Protein AF-A0A4P8WA88-F1 (afdb_monomer_lite)

pLDDT: mean 85.36, std 8.95, range [48.62, 95.75]

Foldseek 3Di:
DQPCPDPVNVVVQVVCLQQLLRLPDDPVSSVVSPVVNVVVLVVVVVVLVVQCVVCVVPVVSNVVSVVVNVVSVVVVVVSVCSVVCSVVVVVVVVVVRVVVVVCVPVVNVVVVVVVVVD

Sequence (118 aa):
MDIFDSTYYNINKNLHRLLGCWPYQRRCEKYIIRVIVFSWNISMIIPEIINLIRVRNDLDLVIDSLPIFIIHVIHIIKYCTYVFNGDKMKDLFSMIKNDWQHANTKQENIILHKYAET

Structure (mmCIF, N/CA/C/O backbone):
data_AF-A0A4P8WA88-F1
#
_entry.id   AF-A0A4P8WA88-F1
#
loop_
_atom_site.group_PDB
_atom_site.id
_atom_site.type_symbol
_atom_site.label_atom_id
_atom_site.label_alt_id
_atom_site.label_comp_id
_atom_site.label_asym_id
_atom_site.label_entity_id
_atom_site.label_seq_id
_atom_site.pdbx_PDB_ins_code
_atom_site.Cartn_x
_atom_site.Cartn_y
_atom_site.Cartn_z
_atom_site.occupancy
_atom_site.B_iso_or_equiv
_atom_site.auth_seq_id
_atom_site.auth_comp_id
_atom_site.auth_asym_id
_atom_site.auth_atom_id
_atom_site.pdbx_PDB_model_num
ATOM 1 N N . MET A 1 1 ? -16.027 5.145 23.833 1.00 53.59 1 MET A N 1
ATOM 2 C CA . MET A 1 1 ? -15.459 5.969 22.746 1.00 53.59 1 MET A CA 1
ATOM 3 C C . MET A 1 1 ? -14.577 5.055 21.914 1.00 53.59 1 MET A C 1
ATOM 5 O O . MET A 1 1 ? -13.785 4.334 22.511 1.00 53.59 1 MET A O 1
ATOM 9 N N . ASP A 1 2 ? -14.789 4.965 20.599 1.00 68.94 2 ASP A N 1
ATOM 10 C CA . ASP A 1 2 ? -13.967 4.095 19.749 1.00 68.94 2 ASP A CA 1
ATOM 11 C C . ASP A 1 2 ? -12.552 4.673 19.651 1.00 68.94 2 ASP A C 1
ATOM 13 O O . ASP A 1 2 ? -12.373 5.859 19.379 1.00 68.94 2 ASP A O 1
ATOM 17 N N . ILE A 1 3 ? -11.537 3.844 19.888 1.00 76.69 3 ILE A N 1
ATOM 18 C CA . ILE A 1 3 ? -10.135 4.289 19.966 1.00 76.69 3 ILE A CA 1
ATOM 19 C C . ILE A 1 3 ? -9.664 4.918 18.652 1.00 76.69 3 ILE A C 1
ATOM 21 O O . ILE A 1 3 ? -8.841 5.829 18.638 1.00 76.69 3 ILE A O 1
ATOM 25 N N . PHE A 1 4 ? -10.253 4.470 17.545 1.00 77.12 4 PHE A N 1
ATOM 26 C CA . PHE A 1 4 ? -9.933 4.917 16.199 1.00 77.12 4 PHE A CA 1
ATOM 27 C C . PHE A 1 4 ? -10.533 6.284 15.861 1.00 77.12 4 PHE A C 1
ATOM 29 O O . PHE A 1 4 ? -10.154 6.868 14.852 1.00 77.12 4 PHE A O 1
ATOM 36 N N . ASP A 1 5 ? -11.446 6.788 16.694 1.00 76.62 5 ASP A N 1
ATOM 37 C CA . ASP A 1 5 ? -11.996 8.145 16.611 1.00 76.62 5 ASP A CA 1
ATOM 38 C C . ASP A 1 5 ? -11.278 9.123 17.558 1.00 76.62 5 ASP A C 1
ATOM 40 O O . ASP A 1 5 ? -11.584 10.314 17.565 1.00 76.62 5 ASP A O 1
ATOM 44 N N . SER A 1 6 ? -10.299 8.648 18.339 1.00 79.06 6 SER A N 1
ATOM 45 C CA . SER A 1 6 ? -9.413 9.522 19.114 1.00 79.06 6 SER A CA 1
ATOM 46 C C . SER A 1 6 ? -8.472 10.316 18.200 1.00 79.06 6 SER A C 1
ATOM 48 O O . SER A 1 6 ? -8.125 9.867 17.103 1.00 79.06 6 SER A O 1
ATOM 50 N N . THR A 1 7 ? -7.996 11.472 18.672 1.00 74.69 7 THR A N 1
ATOM 51 C CA . THR A 1 7 ? -7.037 12.330 17.950 1.00 74.69 7 THR A CA 1
ATOM 52 C C . THR A 1 7 ? -5.792 11.562 17.489 1.00 74.69 7 THR A C 1
ATOM 54 O O . THR A 1 7 ? -5.267 11.839 16.415 1.00 74.69 7 THR A O 1
ATOM 57 N N . TYR A 1 8 ? -5.376 10.541 18.246 1.00 75.38 8 TYR A N 1
ATOM 58 C CA . TYR A 1 8 ? -4.201 9.717 17.954 1.00 75.38 8 TYR A CA 1
ATOM 59 C C . TYR A 1 8 ? -4.353 8.833 16.709 1.00 75.38 8 TYR A C 1
ATOM 61 O O . TYR A 1 8 ? -3.397 8.658 15.958 1.00 75.38 8 TYR A O 1
ATOM 69 N N . TYR A 1 9 ? -5.545 8.281 16.460 1.00 81.56 9 TYR A N 1
ATOM 70 C CA . TYR A 1 9 ? -5.759 7.292 15.393 1.00 81.56 9 TYR A CA 1
ATOM 71 C C . TYR A 1 9 ? -6.655 7.775 14.251 1.00 81.56 9 TYR A C 1
ATOM 73 O O . TYR A 1 9 ? -6.701 7.118 13.209 1.00 81.56 9 TYR A O 1
ATOM 81 N N . ASN A 1 10 ? -7.316 8.926 14.395 1.00 83.69 10 ASN A N 1
ATOM 82 C CA . ASN A 1 10 ? -8.247 9.446 13.394 1.00 83.69 10 ASN A CA 1
ATOM 83 C C . ASN A 1 10 ? -7.569 9.674 12.025 1.00 83.69 10 ASN A C 1
ATOM 85 O O . ASN A 1 10 ? -8.105 9.279 10.990 1.00 83.69 10 ASN A O 1
ATOM 89 N N . ILE A 1 11 ? -6.343 10.213 12.000 1.00 84.81 11 ILE A N 1
ATOM 90 C CA . ILE A 1 11 ? -5.591 10.418 10.745 1.00 84.81 11 ILE A CA 1
ATOM 91 C C . ILE A 1 11 ? -5.311 9.076 10.056 1.00 84.81 11 ILE A C 1
ATOM 93 O O . ILE A 1 11 ? -5.614 8.904 8.876 1.00 84.81 11 ILE A O 1
ATOM 97 N N . ASN A 1 12 ? -4.790 8.098 10.800 1.00 86.06 12 ASN A N 1
ATOM 98 C CA . ASN A 1 12 ? -4.470 6.776 10.262 1.00 86.06 12 ASN A CA 1
ATOM 99 C C . ASN A 1 12 ? -5.733 6.039 9.772 1.00 86.06 12 ASN A C 1
ATOM 101 O O . ASN A 1 12 ? -5.729 5.422 8.706 1.00 86.06 12 ASN A O 1
ATOM 105 N N . LYS A 1 13 ? -6.847 6.158 10.508 1.00 86.19 13 LYS A N 1
ATOM 106 C CA . LYS A 1 13 ? -8.165 5.647 10.102 1.00 86.19 13 LYS A CA 1
ATOM 107 C C . LYS A 1 13 ? -8.612 6.257 8.774 1.00 86.19 13 LYS A C 1
ATOM 109 O O . LYS A 1 13 ? -9.002 5.519 7.869 1.00 86.19 13 LYS A O 1
ATOM 114 N N . ASN A 1 14 ? -8.530 7.580 8.639 1.00 84.88 14 ASN A N 1
ATOM 115 C CA . ASN A 1 14 ? -8.965 8.284 7.433 1.00 84.88 14 ASN A CA 1
ATOM 116 C C . ASN A 1 14 ? -8.094 7.939 6.222 1.00 84.88 14 ASN A C 1
ATOM 118 O O . ASN A 1 14 ? -8.638 7.647 5.158 1.00 84.88 14 ASN A O 1
ATOM 122 N N . LEU A 1 15 ? -6.769 7.867 6.387 1.00 86.19 15 LEU A N 1
ATOM 123 C CA . LEU A 1 15 ? -5.852 7.440 5.325 1.00 86.19 15 LEU A CA 1
ATOM 124 C C . LEU A 1 15 ? -6.126 5.998 4.883 1.00 86.19 15 LEU A C 1
ATOM 126 O O . LEU A 1 15 ? -6.277 5.728 3.692 1.00 86.19 15 LEU A O 1
ATOM 130 N N . HIS A 1 16 ? -6.278 5.064 5.826 1.00 85.88 16 HIS A N 1
ATOM 131 C CA . HIS A 1 16 ? -6.620 3.683 5.485 1.00 85.88 16 HIS A CA 1
ATOM 132 C C . HIS A 1 16 ? -7.991 3.560 4.817 1.00 85.88 16 HIS A C 1
ATOM 134 O O . HIS A 1 16 ? -8.175 2.690 3.963 1.00 85.88 16 HIS A O 1
ATOM 140 N N . ARG A 1 17 ? -8.960 4.402 5.185 1.00 85.69 17 ARG A N 1
ATOM 141 C CA . ARG A 1 17 ? -10.280 4.426 4.547 1.00 85.69 17 ARG A CA 1
ATOM 142 C C . ARG A 1 17 ? -10.203 4.963 3.120 1.00 85.69 17 ARG A C 1
ATOM 144 O O . ARG A 1 17 ? -10.820 4.382 2.230 1.00 85.69 17 ARG A O 1
ATOM 151 N N . LEU A 1 18 ? -9.413 6.013 2.898 1.00 84.12 18 LEU A N 1
ATOM 152 C CA . LEU A 1 18 ? -9.176 6.602 1.579 1.00 84.12 18 LEU A CA 1
ATOM 153 C C . LEU A 1 18 ? -8.465 5.630 0.627 1.00 84.12 18 LEU A C 1
ATOM 155 O O . LEU A 1 18 ? -8.735 5.638 -0.567 1.00 84.12 18 LEU A O 1
ATOM 159 N N . LEU A 1 19 ? -7.620 4.742 1.156 1.00 85.06 19 LEU A N 1
ATOM 160 C CA . LEU A 1 19 ? -6.939 3.698 0.381 1.00 85.06 19 LEU A CA 1
ATOM 161 C C . LEU A 1 19 ? -7.771 2.413 0.179 1.00 85.06 19 LEU A C 1
ATOM 163 O O . LEU A 1 19 ? -7.317 1.485 -0.496 1.00 85.06 19 LEU A O 1
ATOM 167 N N . GLY A 1 20 ? -8.975 2.313 0.764 1.00 83.56 20 GLY A N 1
ATOM 168 C CA . GLY A 1 20 ? -9.809 1.096 0.699 1.00 83.56 20 GLY A CA 1
ATOM 169 C C . GLY A 1 20 ? -9.218 -0.077 1.493 1.00 83.56 20 GLY A C 1
ATOM 170 O O . GLY A 1 20 ? -9.545 -1.255 1.288 1.00 83.56 20 GLY A O 1
ATOM 171 N N . CYS A 1 21 ? -8.305 0.254 2.396 1.00 83.44 21 CYS A N 1
ATOM 172 C CA . CYS A 1 21 ? -7.624 -0.661 3.282 1.00 83.44 21 CYS A CA 1
ATOM 173 C C . CYS A 1 21 ? -8.476 -0.893 4.540 1.00 83.44 21 CYS A C 1
ATOM 175 O O . CYS A 1 21 ? -8.647 -2.026 4.972 1.00 83.44 21 CYS A O 1
ATOM 177 N N . TRP A 1 22 ? -9.145 0.135 5.061 1.00 84.50 22 TRP A N 1
ATOM 178 C CA . TRP A 1 22 ? -9.856 0.051 6.338 1.00 84.50 22 TRP A CA 1
ATOM 179 C C . TRP A 1 22 ? -10.738 -1.215 6.500 1.00 84.50 22 TRP A C 1
ATOM 181 O O . TRP A 1 22 ? -11.629 -1.472 5.679 1.00 84.50 22 TRP A O 1
ATOM 191 N N . PRO A 1 23 ? -10.520 -2.031 7.552 1.00 77.94 23 PRO A N 1
ATOM 192 C CA . PRO A 1 23 ? -11.155 -3.345 7.668 1.00 77.94 23 PRO A CA 1
ATOM 193 C C . PRO A 1 23 ? -12.662 -3.276 7.946 1.00 77.94 23 PRO A C 1
ATOM 195 O O . PRO A 1 23 ? -13.388 -4.193 7.565 1.00 77.94 23 PRO A O 1
ATOM 198 N N . TYR A 1 24 ? -13.145 -2.192 8.563 1.00 77.12 24 TYR A N 1
ATOM 199 C CA . TYR A 1 24 ? -14.555 -2.012 8.940 1.00 77.12 24 TYR A CA 1
ATOM 200 C C . TYR A 1 24 ? -15.380 -1.223 7.903 1.00 77.12 24 TYR A C 1
ATOM 202 O O . TYR A 1 24 ? -16.489 -0.783 8.198 1.00 77.12 24 TYR A O 1
ATOM 210 N N . GLN A 1 25 ? -14.849 -0.994 6.698 1.00 80.25 25 GLN A N 1
ATOM 211 C CA . GLN A 1 25 ? -15.544 -0.261 5.632 1.00 80.25 25 GLN A CA 1
ATOM 212 C C . GLN A 1 25 ? -16.595 -1.136 4.926 1.00 80.25 25 GLN A C 1
ATOM 214 O O . GLN A 1 25 ? -16.479 -2.364 4.882 1.00 80.25 25 GLN A O 1
ATOM 219 N N . ARG A 1 26 ? -17.625 -0.511 4.334 1.00 83.00 26 ARG A N 1
ATOM 220 C CA . ARG A 1 26 ? -18.635 -1.220 3.530 1.00 83.00 26 ARG A CA 1
ATOM 221 C C . ARG A 1 26 ? -17.962 -1.952 2.366 1.00 83.00 26 ARG A C 1
ATOM 223 O O . ARG A 1 26 ? -17.144 -1.367 1.661 1.00 83.00 26 ARG A O 1
ATOM 230 N N . ARG A 1 27 ? -18.346 -3.215 2.129 1.00 80.38 27 ARG A N 1
ATOM 231 C CA . ARG A 1 27 ? -17.717 -4.080 1.109 1.00 80.38 27 ARG A CA 1
ATOM 232 C C . ARG A 1 27 ? -17.677 -3.420 -0.274 1.00 80.38 27 ARG A C 1
ATOM 234 O O . ARG A 1 27 ? -16.613 -3.373 -0.873 1.00 80.38 27 ARG A O 1
ATOM 241 N N . CYS A 1 28 ? -18.791 -2.854 -0.744 1.00 82.56 28 CYS A N 1
ATOM 242 C CA . CYS A 1 28 ? -18.855 -2.216 -2.066 1.00 82.56 28 CYS A CA 1
ATOM 243 C C . CYS A 1 28 ? -17.920 -1.000 -2.183 1.00 82.56 28 CYS A C 1
ATOM 245 O O . CYS A 1 28 ? -17.144 -0.916 -3.127 1.00 82.56 28 CYS A O 1
ATOM 247 N N . GLU A 1 29 ? -17.940 -0.102 -1.194 1.00 84.31 29 GLU A N 1
ATOM 248 C CA . GLU A 1 29 ? -17.062 1.080 -1.136 1.00 84.31 29 GLU A CA 1
ATOM 249 C C . GLU A 1 29 ? -15.583 0.662 -1.146 1.00 84.31 29 GLU A C 1
ATOM 251 O O . GLU A 1 29 ? -14.783 1.187 -1.916 1.00 84.31 29 GLU A O 1
ATOM 256 N N . LYS A 1 30 ? -15.243 -0.372 -0.368 1.00 86.94 30 LYS A N 1
ATOM 257 C CA . LYS A 1 30 ? -13.900 -0.955 -0.311 1.00 86.94 30 LYS A CA 1
ATOM 258 C C . LYS A 1 30 ? -13.435 -1.478 -1.673 1.00 86.94 30 LYS A C 1
ATOM 260 O O . LYS A 1 30 ? -12.299 -1.227 -2.064 1.00 86.94 30 LYS A O 1
ATOM 265 N N . TYR A 1 31 ? -14.291 -2.206 -2.395 1.00 86.88 31 TYR A N 1
ATOM 266 C CA . TYR A 1 31 ? -13.958 -2.730 -3.723 1.00 86.88 31 TYR A CA 1
ATOM 267 C C . TYR A 1 31 ? -13.771 -1.616 -4.755 1.00 86.88 31 TYR A C 1
ATOM 269 O O . TYR A 1 31 ? -12.786 -1.650 -5.484 1.00 86.88 31 TYR A O 1
ATOM 277 N N . ILE A 1 32 ? -14.656 -0.615 -4.780 1.00 88.94 32 ILE A N 1
ATOM 278 C CA . ILE A 1 32 ? -14.553 0.523 -5.708 1.00 88.94 32 ILE A CA 1
ATOM 279 C C . ILE A 1 32 ? -13.230 1.264 -5.497 1.00 88.94 32 ILE A C 1
ATOM 281 O O . ILE A 1 32 ? -12.484 1.475 -6.450 1.00 88.94 32 ILE A O 1
ATOM 285 N N . ILE A 1 33 ? -12.900 1.595 -4.246 1.00 90.69 33 ILE A N 1
ATOM 286 C CA . ILE A 1 33 ? -11.655 2.301 -3.930 1.00 90.69 33 ILE A CA 1
ATOM 287 C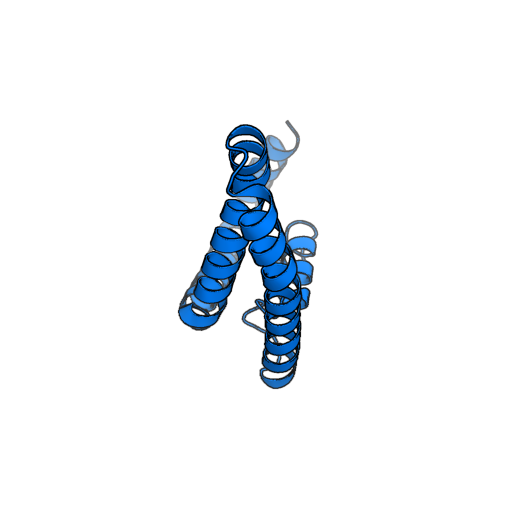 C . ILE A 1 33 ? -10.438 1.456 -4.313 1.00 90.69 33 ILE A C 1
ATOM 289 O O . ILE A 1 33 ? -9.507 1.978 -4.918 1.00 90.69 33 ILE A O 1
ATOM 293 N N . ARG A 1 34 ? -10.450 0.146 -4.035 1.00 91.06 34 ARG A N 1
ATOM 294 C CA . ARG A 1 34 ? -9.359 -0.752 -4.441 1.00 91.06 34 ARG A CA 1
ATOM 295 C C . ARG A 1 34 ? -9.154 -0.753 -5.951 1.00 91.06 34 ARG A C 1
ATOM 297 O O . ARG A 1 34 ? -8.017 -0.648 -6.390 1.00 91.06 34 ARG A O 1
ATOM 304 N N . VAL A 1 35 ? -10.225 -0.834 -6.741 1.00 91.62 35 VAL A N 1
ATOM 305 C CA . VAL A 1 35 ? -10.134 -0.779 -8.210 1.00 91.62 35 VAL A CA 1
ATOM 306 C C . VAL A 1 35 ? -9.516 0.542 -8.670 1.00 91.62 35 VAL A C 1
ATOM 308 O O . VAL A 1 35 ? -8.612 0.527 -9.502 1.00 91.62 35 VAL A O 1
ATOM 311 N N . ILE A 1 36 ? -9.933 1.669 -8.085 1.00 93.38 36 ILE A N 1
ATOM 312 C CA . ILE A 1 36 ? -9.365 2.990 -8.391 1.00 93.38 36 ILE A CA 1
ATOM 313 C C . ILE A 1 36 ? -7.868 3.026 -8.053 1.00 93.38 36 ILE A C 1
ATOM 315 O O . ILE A 1 36 ? -7.059 3.382 -8.906 1.00 93.38 36 ILE A O 1
ATOM 319 N N . VAL A 1 37 ? -7.474 2.595 -6.853 1.00 92.44 37 VAL A N 1
ATOM 320 C CA . VAL A 1 37 ? -6.063 2.579 -6.432 1.00 92.44 37 VAL A CA 1
ATOM 321 C C . VAL A 1 37 ? -5.228 1.655 -7.322 1.00 92.44 37 VAL A C 1
ATOM 323 O O . VAL A 1 37 ? -4.143 2.043 -7.750 1.00 92.44 37 VAL A O 1
ATOM 326 N N . PHE A 1 38 ? -5.725 0.466 -7.665 1.00 91.19 38 PHE A N 1
ATOM 327 C CA . PHE A 1 38 ? -5.038 -0.429 -8.599 1.00 91.19 38 PHE A CA 1
ATOM 328 C C . PHE A 1 38 ? -4.879 0.204 -9.984 1.00 91.19 38 PHE A C 1
ATOM 330 O O . PHE A 1 38 ? -3.789 0.154 -10.549 1.00 91.19 38 PHE A O 1
ATOM 337 N N . SER A 1 39 ? -5.924 0.848 -10.508 1.00 93.06 39 SER A N 1
ATOM 338 C CA . SER A 1 39 ? -5.855 1.535 -11.803 1.00 93.06 39 SER A CA 1
ATOM 339 C C . SER A 1 39 ? -4.838 2.680 -11.799 1.00 93.06 39 SER A C 1
ATOM 341 O O . SER A 1 39 ? -4.078 2.833 -12.753 1.00 93.06 39 SER A O 1
ATOM 343 N N . TRP A 1 40 ? -4.748 3.421 -10.690 1.00 93.75 40 TRP A N 1
ATOM 344 C CA . TRP A 1 40 ? -3.765 4.483 -10.501 1.00 93.75 40 TRP A CA 1
ATOM 345 C C . TRP A 1 40 ? -2.332 3.939 -10.502 1.00 93.75 40 TRP A C 1
ATOM 347 O O . TRP A 1 40 ? -1.475 4.461 -11.211 1.00 93.75 40 TRP A O 1
ATOM 357 N N . ASN A 1 41 ? -2.080 2.851 -9.768 1.00 92.19 41 ASN A N 1
ATOM 358 C CA . ASN A 1 41 ? -0.764 2.202 -9.735 1.00 92.19 41 ASN A CA 1
ATOM 359 C C . ASN A 1 41 ? -0.351 1.686 -11.125 1.00 92.19 41 ASN A C 1
ATOM 361 O O . ASN A 1 41 ? 0.787 1.885 -11.543 1.00 92.19 41 ASN A O 1
ATOM 365 N N . ILE A 1 42 ? -1.281 1.087 -11.880 1.00 91.06 42 ILE A N 1
ATOM 366 C CA . ILE A 1 42 ? -1.025 0.660 -13.267 1.00 91.06 42 ILE A CA 1
ATOM 367 C C . ILE A 1 42 ? -0.710 1.869 -14.157 1.00 91.06 42 ILE A C 1
ATOM 369 O O . ILE A 1 42 ? 0.203 1.812 -14.975 1.00 91.06 42 ILE A O 1
ATOM 373 N N . SER A 1 43 ? -1.417 2.985 -13.988 1.00 94.50 43 SER A N 1
ATOM 374 C CA . SER A 1 43 ? -1.117 4.203 -14.743 1.00 94.50 43 SER A CA 1
ATOM 375 C C . SER A 1 43 ? 0.280 4.753 -14.440 1.00 94.50 43 SER A C 1
ATOM 377 O O . SER A 1 43 ? 0.899 5.320 -15.336 1.00 94.50 43 SER A O 1
ATOM 379 N N . MET A 1 44 ? 0.774 4.598 -13.208 1.00 91.88 44 MET A N 1
ATOM 380 C CA . MET A 1 44 ? 2.095 5.076 -12.779 1.00 91.88 44 MET A CA 1
ATOM 381 C C . MET A 1 44 ? 3.237 4.136 -13.180 1.00 91.88 44 MET A C 1
ATOM 383 O O . MET A 1 44 ? 4.328 4.601 -13.494 1.00 91.88 44 MET A O 1
ATOM 387 N N . ILE A 1 45 ? 3.005 2.822 -13.241 1.00 90.94 45 ILE A N 1
ATOM 388 C CA . ILE A 1 45 ? 4.076 1.868 -13.573 1.00 90.94 45 ILE A CA 1
ATOM 389 C C . ILE A 1 45 ? 4.479 1.937 -15.055 1.00 90.94 45 ILE A C 1
ATOM 391 O O . ILE A 1 45 ? 5.631 1.690 -15.404 1.00 90.94 45 ILE A O 1
ATOM 395 N N . ILE A 1 46 ? 3.547 2.313 -15.938 1.00 92.88 46 ILE A N 1
ATOM 396 C CA . ILE A 1 46 ? 3.793 2.460 -17.381 1.00 92.88 46 ILE A CA 1
ATOM 397 C C . ILE A 1 46 ? 4.910 3.482 -17.675 1.00 92.88 46 ILE A C 1
ATOM 399 O O . ILE A 1 46 ? 5.887 3.102 -18.325 1.00 92.88 46 ILE A O 1
ATOM 403 N N . PRO A 1 47 ? 4.825 4.754 -17.229 1.00 93.38 47 PRO A N 1
ATOM 404 C CA . PRO A 1 47 ? 5.873 5.736 -17.493 1.00 93.38 47 PRO A CA 1
ATOM 405 C C . PRO A 1 47 ? 7.204 5.377 -16.828 1.00 93.38 47 PRO A C 1
ATOM 407 O O . PRO A 1 47 ? 8.248 5.644 -17.418 1.00 93.38 47 PRO A O 1
ATOM 410 N N . GLU A 1 48 ? 7.197 4.731 -15.660 1.00 91.00 48 GLU A N 1
ATOM 411 C CA . GLU A 1 48 ? 8.430 4.267 -15.012 1.00 91.00 48 GLU A CA 1
ATOM 412 C C . GLU A 1 48 ? 9.164 3.223 -15.857 1.00 91.00 48 GLU A C 1
ATOM 414 O O . GLU A 1 48 ? 10.365 3.358 -16.089 1.00 91.00 48 GLU A O 1
ATOM 419 N N . ILE A 1 49 ? 8.445 2.226 -16.384 1.00 91.25 49 ILE A N 1
ATOM 420 C CA . ILE A 1 49 ? 9.026 1.205 -17.267 1.00 91.25 49 ILE A CA 1
ATOM 421 C C . ILE A 1 49 ? 9.555 1.847 -18.554 1.00 91.25 49 ILE A C 1
ATOM 423 O O . ILE A 1 49 ? 10.665 1.534 -18.987 1.00 91.25 49 ILE A O 1
ATOM 427 N N . ILE A 1 50 ? 8.795 2.766 -19.160 1.00 93.12 50 ILE A N 1
ATOM 428 C CA . ILE A 1 50 ? 9.232 3.489 -20.363 1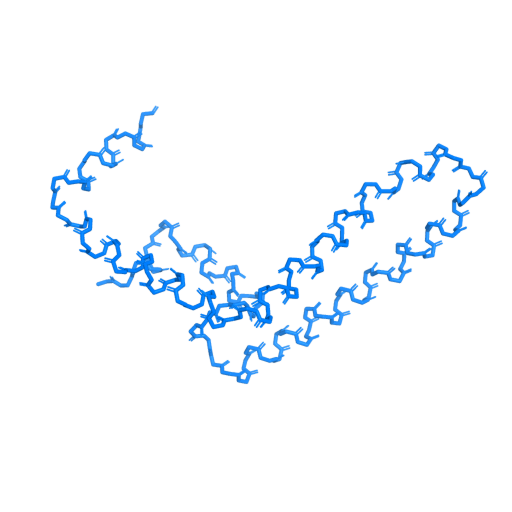.00 93.12 50 ILE A CA 1
ATOM 429 C C . ILE A 1 50 ? 10.515 4.274 -20.081 1.00 93.12 50 ILE A C 1
ATOM 431 O O . ILE A 1 50 ? 11.448 4.226 -20.885 1.00 93.12 50 ILE A O 1
ATOM 435 N N . ASN A 1 51 ? 10.582 4.972 -18.945 1.00 91.56 51 ASN A N 1
ATOM 436 C CA . ASN A 1 51 ? 11.767 5.721 -18.551 1.00 91.56 51 ASN A CA 1
ATOM 437 C C . ASN A 1 51 ? 12.971 4.792 -18.380 1.00 91.56 51 ASN A C 1
ATOM 439 O O . ASN A 1 51 ? 14.014 5.047 -18.974 1.00 91.56 51 ASN A O 1
ATOM 443 N N . LEU A 1 52 ? 12.801 3.672 -17.672 1.00 90.94 52 LEU A N 1
ATOM 444 C CA . LEU A 1 52 ? 13.862 2.691 -17.436 1.00 90.94 52 LEU A CA 1
ATOM 445 C C . LEU A 1 52 ? 14.403 2.098 -18.750 1.00 90.94 52 LEU A C 1
ATOM 447 O O . LEU A 1 52 ? 15.610 1.961 -18.927 1.00 90.94 52 LEU A O 1
ATOM 451 N N . ILE A 1 53 ? 13.518 1.805 -19.712 1.00 91.69 53 ILE A N 1
ATOM 452 C CA . ILE A 1 53 ? 13.902 1.339 -21.054 1.00 91.69 53 ILE A CA 1
ATOM 453 C C . ILE A 1 53 ? 14.653 2.432 -21.821 1.00 91.69 53 ILE A C 1
ATOM 455 O O . ILE A 1 53 ? 1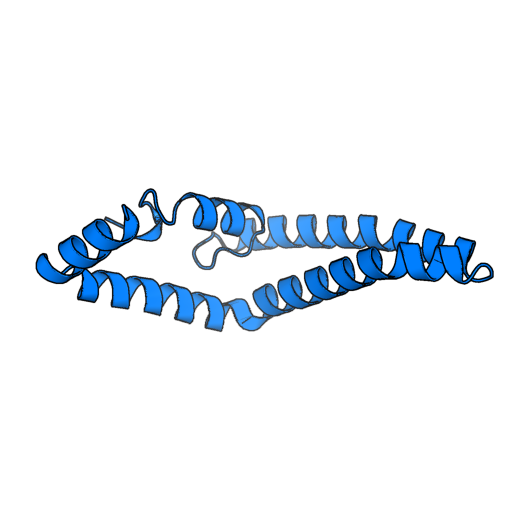5.610 2.128 -22.534 1.00 91.69 53 ILE A O 1
ATOM 459 N N . ARG A 1 54 ? 14.225 3.693 -21.696 1.00 93.12 54 ARG A N 1
ATOM 460 C CA . ARG A 1 54 ? 14.843 4.832 -22.383 1.00 93.12 54 ARG A CA 1
ATOM 461 C C . ARG A 1 54 ? 16.260 5.099 -21.884 1.00 93.12 54 ARG A C 1
ATOM 463 O O . ARG A 1 54 ? 17.134 5.355 -22.706 1.00 93.12 54 ARG A O 1
ATOM 470 N N . VAL A 1 55 ? 16.486 5.030 -20.573 1.00 92.75 55 VAL A N 1
ATOM 471 C CA . VAL A 1 55 ? 17.796 5.322 -19.970 1.00 92.75 55 VAL A CA 1
ATOM 472 C C . VAL A 1 55 ? 18.729 4.113 -19.912 1.00 92.75 55 VAL A C 1
ATOM 474 O O . VAL A 1 55 ? 19.887 4.275 -19.572 1.00 92.75 55 VAL A O 1
ATOM 477 N N . ARG A 1 56 ? 18.283 2.911 -20.307 1.00 90.00 56 ARG A N 1
ATOM 478 C CA . ARG A 1 56 ? 19.009 1.633 -20.131 1.00 90.00 56 ARG A CA 1
ATOM 479 C C . ARG A 1 56 ? 20.474 1.591 -20.600 1.00 90.00 56 ARG A C 1
ATOM 481 O O . ARG A 1 56 ? 21.221 0.738 -20.137 1.00 90.00 56 ARG A O 1
ATOM 488 N N . ASN A 1 57 ? 20.853 2.427 -21.568 1.00 92.75 57 ASN A N 1
ATOM 489 C CA . ASN A 1 57 ? 22.210 2.464 -22.125 1.00 92.75 57 ASN A CA 1
ATOM 490 C C . ASN A 1 57 ? 23.154 3.388 -21.333 1.00 92.75 57 ASN A C 1
ATOM 492 O O . ASN A 1 57 ? 24.355 3.375 -21.584 1.00 92.75 57 ASN A O 1
ATOM 496 N N . ASP A 1 58 ? 22.612 4.190 -20.418 1.00 93.75 58 ASP A N 1
ATOM 497 C CA . ASP A 1 58 ? 23.332 5.119 -19.558 1.00 93.75 58 ASP A CA 1
ATOM 498 C C . ASP A 1 58 ? 23.204 4.633 -18.110 1.00 93.75 58 ASP A C 1
ATOM 500 O O . ASP A 1 58 ? 22.144 4.726 -17.486 1.00 93.75 58 ASP A O 1
ATOM 504 N N . LEU A 1 59 ? 24.280 4.033 -17.600 1.00 91.06 59 LEU A N 1
ATOM 505 C CA . LEU A 1 59 ? 24.280 3.407 -16.280 1.00 91.06 59 LEU A CA 1
ATOM 506 C C . LEU A 1 59 ? 24.050 4.422 -15.157 1.00 91.06 59 LEU A C 1
ATOM 508 O O . LEU A 1 59 ? 23.387 4.071 -14.182 1.00 91.06 59 LEU A O 1
ATOM 512 N N . ASP A 1 60 ? 24.527 5.657 -15.306 1.00 93.31 60 ASP A N 1
ATOM 513 C CA . ASP A 1 60 ? 24.362 6.694 -14.287 1.00 93.31 60 ASP A CA 1
ATOM 514 C C . ASP A 1 60 ? 22.877 7.073 -14.169 1.00 93.31 60 ASP A C 1
ATOM 516 O O . ASP A 1 60 ? 22.300 7.049 -13.080 1.00 93.31 60 ASP A O 1
ATOM 520 N N . LEU A 1 61 ? 22.199 7.274 -15.305 1.00 90.75 61 LEU A N 1
ATOM 521 C CA . LEU A 1 61 ? 20.758 7.563 -15.333 1.00 90.75 61 LEU A CA 1
ATOM 522 C C . LEU A 1 61 ? 19.888 6.379 -14.877 1.00 90.75 61 LEU A C 1
ATOM 524 O O . LEU A 1 61 ? 18.802 6.566 -14.312 1.00 90.75 61 LEU A O 1
ATOM 528 N N . VAL A 1 62 ? 20.329 5.144 -15.120 1.00 91.75 62 VAL A N 1
ATOM 529 C CA . VAL A 1 62 ? 19.657 3.948 -14.589 1.00 91.75 62 VAL A CA 1
ATOM 530 C C . VAL A 1 62 ? 19.767 3.915 -13.069 1.00 91.75 62 VAL A C 1
ATOM 532 O O . VAL A 1 62 ? 18.756 3.727 -12.395 1.00 91.75 62 VAL A O 1
ATOM 535 N N . ILE A 1 63 ? 20.963 4.128 -12.520 1.00 93.00 63 ILE A N 1
ATOM 536 C CA . ILE A 1 63 ? 21.190 4.133 -11.071 1.00 93.00 63 ILE A CA 1
ATOM 537 C C . ILE A 1 63 ? 20.353 5.219 -10.392 1.00 93.00 63 ILE A C 1
ATOM 539 O O . ILE A 1 63 ? 19.743 4.941 -9.362 1.00 93.00 63 ILE A O 1
ATOM 543 N N . ASP A 1 64 ? 20.228 6.398 -11.001 1.00 91.88 64 ASP A N 1
ATOM 544 C CA . ASP A 1 64 ? 19.404 7.485 -10.464 1.00 91.88 64 ASP A CA 1
ATOM 545 C C . ASP A 1 64 ? 17.896 7.176 -10.486 1.00 91.88 64 ASP A C 1
ATOM 547 O O . ASP A 1 64 ? 17.150 7.600 -9.600 1.00 91.88 64 ASP A O 1
ATOM 551 N N . SER A 1 65 ? 17.418 6.417 -11.477 1.00 89.88 65 SER A N 1
ATOM 552 C CA . SER A 1 65 ? 15.988 6.104 -11.641 1.00 89.88 65 SER A CA 1
ATOM 553 C C . SER A 1 65 ? 15.529 4.833 -10.912 1.00 89.88 65 SER A C 1
ATOM 555 O O . SER A 1 65 ? 14.346 4.698 -10.580 1.00 89.88 65 SER A O 1
ATOM 557 N N . LEU A 1 66 ? 16.448 3.915 -10.605 1.00 91.12 66 LEU A N 1
ATOM 558 C CA . LEU A 1 66 ? 16.167 2.650 -9.921 1.00 91.12 66 LEU A CA 1
ATOM 559 C C . LEU A 1 66 ? 15.503 2.795 -8.536 1.00 91.12 66 LEU A C 1
ATOM 561 O O . LEU A 1 66 ? 14.555 2.050 -8.275 1.00 91.12 66 LEU A O 1
ATOM 565 N N . PRO A 1 67 ? 15.926 3.710 -7.638 1.00 93.38 67 PRO A N 1
ATOM 566 C CA . PRO A 1 67 ? 15.339 3.830 -6.304 1.00 93.38 67 PRO A CA 1
ATOM 567 C C . PRO A 1 67 ? 13.836 4.105 -6.334 1.00 93.38 67 PRO A C 1
ATOM 569 O O . PRO A 1 67 ? 13.082 3.502 -5.570 1.00 93.38 67 PRO A O 1
ATOM 572 N N . ILE A 1 68 ? 13.393 4.976 -7.244 1.00 91.25 68 ILE A N 1
ATOM 573 C CA . ILE A 1 68 ? 11.978 5.337 -7.393 1.00 91.25 68 ILE A CA 1
ATOM 574 C C . ILE A 1 68 ? 11.172 4.105 -7.816 1.00 91.25 68 ILE A C 1
ATOM 576 O O . ILE A 1 68 ? 10.169 3.778 -7.180 1.00 91.25 68 ILE A O 1
ATOM 580 N N . PHE A 1 69 ? 11.666 3.367 -8.813 1.00 91.44 69 PHE A N 1
ATOM 581 C CA . PHE A 1 69 ? 11.037 2.132 -9.275 1.00 91.44 69 PHE A CA 1
ATOM 582 C C . PHE A 1 69 ? 10.952 1.075 -8.161 1.00 91.44 69 PHE A C 1
ATOM 584 O O . PHE A 1 69 ? 9.902 0.471 -7.943 1.00 91.44 69 PHE A O 1
ATOM 591 N N . ILE A 1 70 ? 12.031 0.880 -7.394 1.00 93.31 70 ILE A N 1
ATOM 592 C CA . ILE A 1 70 ? 12.060 -0.071 -6.272 1.00 93.31 70 ILE A CA 1
ATOM 593 C C . ILE A 1 70 ? 11.023 0.306 -5.207 1.00 93.31 70 ILE A C 1
ATOM 595 O O . ILE A 1 70 ? 10.278 -0.559 -4.740 1.00 93.31 70 ILE A O 1
ATOM 599 N N . ILE A 1 71 ? 10.941 1.586 -4.833 1.00 95.19 71 ILE A N 1
ATOM 600 C CA . ILE A 1 71 ? 9.955 2.069 -3.857 1.00 95.19 71 ILE A CA 1
ATOM 601 C C . ILE A 1 71 ? 8.532 1.801 -4.356 1.00 95.19 71 ILE A C 1
ATOM 603 O O . ILE A 1 71 ? 7.690 1.342 -3.578 1.00 95.19 71 ILE A O 1
ATOM 607 N N . HIS A 1 72 ? 8.262 2.031 -5.641 1.00 93.75 72 HIS A N 1
ATOM 608 C CA . HIS A 1 72 ? 6.946 1.777 -6.216 1.00 93.75 72 HIS A CA 1
ATOM 609 C C . HIS A 1 72 ? 6.591 0.281 -6.211 1.00 93.75 72 HIS A C 1
ATOM 611 O O . HIS A 1 72 ? 5.493 -0.091 -5.792 1.00 93.75 72 HIS A O 1
ATOM 617 N N . VAL A 1 73 ? 7.537 -0.604 -6.540 1.00 93.44 73 VAL A N 1
ATOM 618 C CA . VAL A 1 73 ? 7.345 -2.062 -6.436 1.00 93.44 73 VAL A CA 1
ATOM 619 C C . VAL A 1 73 ? 7.047 -2.483 -4.993 1.00 93.44 73 VAL A C 1
ATOM 621 O O . VAL A 1 73 ? 6.099 -3.234 -4.749 1.00 93.44 73 VAL A O 1
ATOM 624 N N . ILE A 1 74 ? 7.799 -1.970 -4.015 1.00 95.75 74 ILE A N 1
ATOM 625 C CA . ILE A 1 74 ? 7.556 -2.239 -2.589 1.00 95.75 74 ILE A CA 1
ATOM 626 C C . ILE A 1 74 ? 6.162 -1.750 -2.176 1.00 95.75 74 ILE A C 1
ATOM 628 O O . ILE A 1 74 ? 5.453 -2.454 -1.451 1.00 95.75 74 ILE A O 1
ATOM 632 N N . HIS A 1 75 ? 5.745 -0.570 -2.646 1.00 93.44 75 HIS A N 1
ATOM 633 C CA . HIS A 1 75 ? 4.411 -0.035 -2.390 1.00 93.44 75 HIS A CA 1
ATOM 634 C C . HIS A 1 75 ? 3.320 -0.982 -2.906 1.00 93.44 75 HIS A C 1
ATOM 636 O O . HIS A 1 75 ? 2.418 -1.336 -2.142 1.00 93.44 75 HIS A O 1
ATOM 642 N N . ILE A 1 76 ? 3.434 -1.456 -4.150 1.00 93.56 76 ILE A N 1
ATOM 643 C CA . ILE A 1 76 ? 2.484 -2.402 -4.752 1.00 93.56 76 ILE A CA 1
ATOM 644 C C . ILE A 1 76 ? 2.429 -3.701 -3.943 1.00 93.56 76 ILE A C 1
ATOM 646 O O . ILE A 1 76 ? 1.342 -4.161 -3.589 1.00 93.56 76 ILE A O 1
ATOM 650 N N . ILE A 1 77 ? 3.582 -4.276 -3.583 1.00 94.81 77 ILE A N 1
ATOM 651 C CA . ILE A 1 77 ? 3.649 -5.502 -2.772 1.00 94.81 77 ILE A CA 1
ATOM 652 C C . ILE A 1 77 ? 2.958 -5.294 -1.422 1.00 94.81 77 ILE A C 1
ATOM 654 O O . ILE A 1 77 ? 2.159 -6.132 -0.992 1.00 94.81 77 ILE A O 1
ATOM 658 N N . LYS A 1 78 ? 3.230 -4.170 -0.750 1.00 92.50 78 LYS A N 1
ATOM 659 C CA . LYS A 1 78 ? 2.632 -3.838 0.548 1.00 92.50 78 LYS A CA 1
ATOM 660 C C . LYS A 1 78 ? 1.121 -3.648 0.434 1.00 92.50 78 LYS A C 1
ATOM 662 O O . LYS A 1 78 ? 0.382 -4.153 1.279 1.00 92.50 78 LYS A O 1
ATOM 667 N N . TYR A 1 79 ? 0.657 -2.984 -0.622 1.00 92.12 79 TYR A N 1
ATOM 668 C CA . TYR A 1 79 ? -0.765 -2.804 -0.892 1.00 92.12 79 TYR A CA 1
ATOM 669 C C . TYR A 1 79 ? -1.464 -4.144 -1.156 1.00 92.12 79 TYR A C 1
ATOM 671 O O . TYR A 1 79 ? -2.462 -4.460 -0.509 1.00 92.12 79 TYR A O 1
ATOM 679 N N . CYS A 1 80 ? -0.896 -4.988 -2.020 1.00 91.38 80 CYS A N 1
ATOM 680 C CA . CYS A 1 80 ? -1.390 -6.340 -2.274 1.00 91.38 80 CYS A CA 1
ATOM 681 C C . CYS A 1 80 ? -1.444 -7.168 -0.987 1.00 91.38 80 CYS A C 1
ATOM 683 O O . CYS A 1 80 ? -2.470 -7.771 -0.684 1.00 91.38 80 CYS A O 1
ATOM 685 N N . THR A 1 81 ? -0.379 -7.142 -0.185 1.00 92.56 81 THR A N 1
ATOM 686 C CA . THR A 1 81 ? -0.318 -7.832 1.112 1.00 92.56 81 THR A CA 1
ATOM 687 C C . THR A 1 81 ? -1.455 -7.389 2.022 1.00 92.56 81 THR A C 1
ATOM 689 O O . THR A 1 81 ? -2.104 -8.234 2.633 1.00 92.56 81 THR A O 1
ATOM 692 N N . TYR A 1 82 ? -1.738 -6.088 2.081 1.00 89.25 82 TYR A N 1
ATOM 693 C CA . TYR A 1 82 ? -2.855 -5.554 2.850 1.00 89.25 82 TYR A CA 1
ATOM 694 C C . TYR A 1 82 ? -4.203 -6.071 2.318 1.00 89.25 82 TYR A C 1
ATOM 696 O O . TYR A 1 82 ? -5.092 -6.447 3.084 1.00 89.25 82 TYR A O 1
ATOM 704 N N . VAL A 1 83 ? -4.378 -6.085 0.994 1.00 88.12 83 VAL A N 1
ATOM 705 C CA . VAL A 1 83 ? -5.619 -6.521 0.343 1.00 88.12 83 VAL A CA 1
ATOM 706 C C . VAL A 1 83 ? -5.882 -8.010 0.572 1.00 88.12 83 VAL A C 1
ATOM 708 O O . VAL A 1 83 ? -7.007 -8.350 0.950 1.00 88.12 83 VAL A O 1
ATOM 711 N N . PHE A 1 84 ? -4.868 -8.861 0.377 1.00 89.31 84 PHE A N 1
ATOM 712 C CA . PHE A 1 84 ? -4.949 -10.317 0.524 1.00 89.31 84 PHE A CA 1
ATOM 713 C C . PHE A 1 84 ? -5.025 -10.760 1.985 1.00 89.31 84 PHE A C 1
ATOM 715 O O . PHE A 1 84 ? -5.839 -11.613 2.320 1.00 89.31 84 PHE A O 1
ATOM 722 N N . ASN A 1 85 ? -4.246 -10.147 2.879 1.00 90.44 85 ASN A N 1
ATOM 723 C CA . ASN A 1 85 ? -4.284 -10.443 4.315 1.00 90.44 85 ASN A CA 1
ATOM 724 C C . ASN A 1 85 ? -5.312 -9.580 5.061 1.00 90.44 85 ASN A C 1
ATOM 726 O O . ASN A 1 85 ? -5.135 -9.286 6.243 1.00 90.44 85 ASN A O 1
ATOM 730 N N . GLY A 1 86 ? -6.386 -9.157 4.387 1.00 86.44 86 GLY A N 1
ATOM 731 C CA . GLY A 1 86 ? -7.374 -8.236 4.948 1.00 86.44 86 GLY A CA 1
ATOM 732 C C . GLY A 1 86 ? -8.013 -8.730 6.250 1.00 86.44 86 GLY A C 1
ATOM 733 O O . GLY A 1 86 ? -8.271 -7.914 7.135 1.00 86.44 86 GLY A O 1
ATOM 734 N N . ASP A 1 87 ? -8.216 -10.042 6.389 1.00 87.31 87 ASP A N 1
ATOM 735 C CA . ASP A 1 87 ? -8.758 -10.647 7.612 1.00 87.31 87 ASP A CA 1
ATOM 736 C C . ASP A 1 87 ? -7.750 -10.572 8.766 1.00 87.31 87 ASP A C 1
ATOM 738 O O . ASP A 1 87 ? -8.076 -10.045 9.824 1.00 87.31 87 ASP A O 1
ATOM 742 N N . LYS A 1 88 ? -6.482 -10.931 8.526 1.00 89.25 88 LYS A N 1
ATOM 743 C CA . LYS A 1 88 ? -5.408 -10.779 9.527 1.00 89.25 88 LYS A CA 1
ATOM 744 C C . LYS A 1 88 ? -5.212 -9.322 9.945 1.00 89.25 88 LYS A C 1
ATOM 746 O O . LYS A 1 88 ? -4.970 -9.035 11.112 1.00 89.25 88 LYS A O 1
ATOM 751 N N . MET A 1 89 ? -5.334 -8.384 9.001 1.00 89.44 89 MET A N 1
ATOM 752 C CA . MET A 1 89 ? -5.290 -6.956 9.317 1.00 89.44 89 MET A CA 1
ATOM 753 C C . MET A 1 89 ? -6.462 -6.559 10.215 1.00 89.44 89 MET A C 1
ATOM 755 O O . MET A 1 89 ? -6.272 -5.808 11.167 1.00 89.44 89 MET A O 1
ATOM 759 N N . LYS A 1 90 ? -7.667 -7.075 9.958 1.00 88.69 90 LYS A N 1
ATOM 760 C CA . LYS A 1 90 ? -8.828 -6.841 10.822 1.00 88.69 90 LYS A CA 1
ATOM 761 C C . LYS A 1 90 ? -8.606 -7.398 12.231 1.00 88.69 90 LYS A C 1
ATOM 763 O O . LYS A 1 90 ? -8.936 -6.702 13.193 1.00 88.69 90 LYS A O 1
ATOM 768 N N . ASP A 1 91 ? -8.024 -8.586 12.354 1.00 91.31 91 ASP A N 1
ATOM 769 C CA . ASP A 1 91 ? -7.690 -9.189 13.648 1.00 91.31 91 ASP A CA 1
ATOM 770 C C . ASP A 1 91 ? -6.681 -8.324 14.409 1.00 91.31 91 ASP A C 1
ATOM 772 O O . ASP A 1 91 ? -6.908 -7.995 15.571 1.00 91.31 91 ASP A O 1
ATOM 776 N N . LEU A 1 92 ? -5.640 -7.837 13.727 1.00 90.12 92 LEU A N 1
ATOM 777 C CA . LEU A 1 92 ? -4.665 -6.909 14.302 1.00 90.12 92 LEU A CA 1
ATOM 778 C C . LEU A 1 92 ? -5.331 -5.624 14.818 1.00 90.12 92 LEU A C 1
ATOM 780 O O . LEU A 1 92 ? -5.098 -5.217 15.953 1.00 90.12 92 LEU A O 1
ATOM 784 N N . PHE A 1 93 ? -6.203 -4.996 14.023 1.00 88.44 93 PHE A N 1
ATOM 785 C CA . PHE A 1 93 ? -6.952 -3.818 14.477 1.00 88.44 93 PHE A CA 1
ATOM 786 C C . PHE A 1 93 ? -7.883 -4.142 15.656 1.00 88.44 93 PHE A C 1
ATOM 788 O O . PHE A 1 93 ? -8.111 -3.292 16.514 1.00 88.44 93 PHE A O 1
ATOM 795 N N . SER A 1 94 ? -8.426 -5.354 15.720 1.00 89.12 94 SER A N 1
ATOM 796 C CA . SER A 1 94 ? -9.275 -5.786 16.835 1.00 89.12 94 SER A CA 1
ATOM 797 C C . SER A 1 94 ? -8.456 -5.972 18.114 1.00 89.12 94 SER A C 1
ATOM 799 O O . SER A 1 94 ? -8.892 -5.540 19.179 1.00 89.12 94 SER A O 1
ATOM 801 N N . MET A 1 95 ? -7.244 -6.521 17.999 1.00 88.81 95 MET A N 1
ATOM 802 C CA . MET A 1 95 ? -6.295 -6.653 19.103 1.00 88.81 95 MET A CA 1
ATOM 803 C C . MET A 1 95 ? -5.876 -5.284 19.645 1.00 88.81 95 MET A C 1
ATOM 805 O O . MET A 1 95 ? -6.038 -5.042 20.833 1.00 88.81 95 MET A O 1
ATOM 809 N N . ILE A 1 96 ? -5.492 -4.340 18.775 1.00 87.62 96 ILE A N 1
ATOM 810 C CA . ILE A 1 96 ? -5.167 -2.957 19.181 1.00 87.62 96 ILE A CA 1
ATOM 811 C C . ILE A 1 96 ? -6.334 -2.325 19.955 1.00 87.62 96 ILE A C 1
ATOM 813 O O . ILE A 1 96 ? -6.130 -1.661 20.9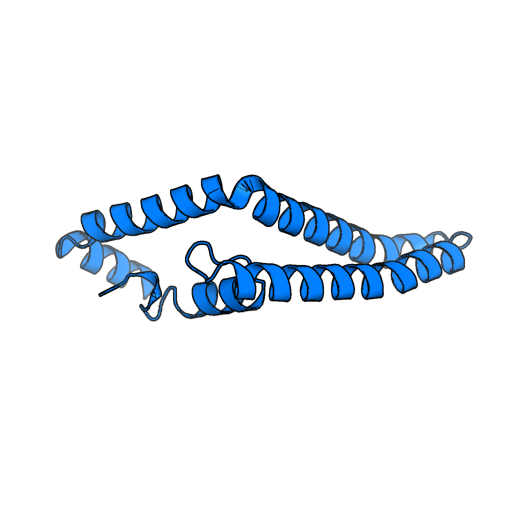70 1.00 87.62 96 ILE A O 1
ATOM 817 N N . LYS A 1 97 ? -7.574 -2.536 19.493 1.00 85.75 97 LYS A N 1
ATOM 818 C CA . LYS A 1 97 ? -8.769 -2.041 20.187 1.00 85.75 97 LYS A CA 1
ATOM 819 C C . LYS A 1 97 ? -8.923 -2.657 21.575 1.00 85.75 97 LYS A C 1
ATOM 821 O O . LYS A 1 97 ? -9.220 -1.925 22.516 1.00 85.75 97 LYS A O 1
ATOM 826 N N . ASN A 1 98 ? -8.724 -3.964 21.698 1.00 86.12 98 ASN A N 1
ATOM 827 C CA . ASN A 1 98 ? -8.833 -4.674 22.966 1.00 86.12 98 ASN A CA 1
ATOM 828 C C . ASN A 1 98 ? -7.730 -4.270 23.956 1.00 86.12 98 ASN A C 1
ATOM 830 O O . ASN A 1 98 ? -8.029 -3.978 25.114 1.00 86.12 98 ASN A O 1
ATOM 834 N N . ASP A 1 99 ? -6.484 -4.197 23.493 1.00 85.81 99 ASP A N 1
ATOM 835 C CA . ASP A 1 99 ? -5.329 -3.815 24.307 1.00 85.81 99 ASP A CA 1
ATOM 836 C C . ASP A 1 99 ? -5.498 -2.392 24.835 1.00 85.81 99 ASP A C 1
ATOM 838 O O . ASP A 1 99 ? -5.296 -2.133 26.017 1.00 85.81 99 ASP A O 1
ATOM 842 N N . TRP A 1 100 ? -5.986 -1.477 23.995 1.00 78.44 100 TRP A N 1
ATOM 843 C CA . TRP A 1 100 ? -6.274 -0.110 24.416 1.00 78.44 100 TRP A CA 1
ATOM 844 C C . TRP A 1 100 ? -7.416 -0.022 25.436 1.00 78.44 100 TRP A C 1
ATOM 846 O O . TRP A 1 100 ? -7.393 0.830 26.320 1.00 78.44 100 TRP A O 1
ATOM 856 N N . GLN A 1 101 ? -8.431 -0.887 25.340 1.00 78.44 101 GLN A N 1
ATOM 857 C CA . GLN A 1 101 ? -9.498 -0.951 26.344 1.00 78.44 101 GLN A CA 1
ATOM 858 C C . GLN A 1 101 ? -8.985 -1.453 27.699 1.00 78.44 101 GLN A C 1
ATOM 860 O O . GLN A 1 101 ? -9.430 -0.940 28.724 1.00 78.44 101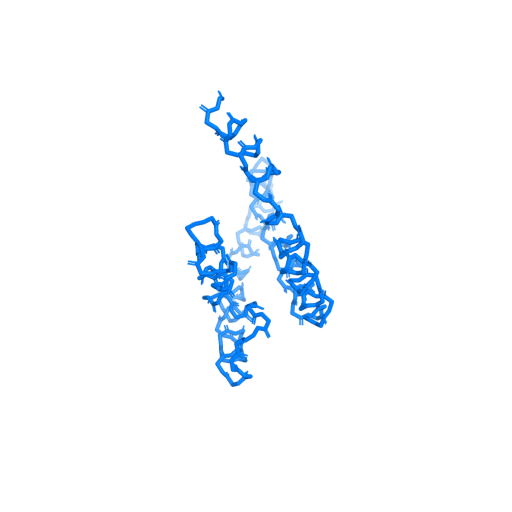 GLN A O 1
ATOM 865 N N . HIS A 1 102 ? -8.040 -2.397 27.705 1.00 75.31 102 HIS A N 1
ATOM 866 C CA . HIS A 1 102 ? -7.395 -2.896 28.924 1.00 75.31 102 HIS A CA 1
ATOM 867 C C . HIS A 1 102 ? -6.407 -1.877 29.518 1.00 75.31 102 HIS A C 1
ATOM 869 O O . HIS A 1 102 ? -6.413 -1.649 30.727 1.00 75.31 102 HIS A O 1
ATOM 875 N N . ALA A 1 103 ? -5.629 -1.199 28.668 1.00 69.56 103 ALA A N 1
ATOM 876 C CA . ALA A 1 103 ? -4.641 -0.195 29.068 1.00 69.56 103 ALA A CA 1
ATOM 877 C C . ALA A 1 103 ? -5.256 1.125 29.571 1.00 69.56 103 ALA A C 1
ATOM 879 O O . ALA A 1 103 ? -4.582 1.976 30.148 1.00 69.56 103 ALA A O 1
ATOM 880 N N . ASN A 1 104 ? -6.566 1.323 29.388 1.00 62.72 104 ASN A N 1
ATOM 881 C CA . ASN A 1 104 ? -7.267 2.514 29.866 1.00 62.72 104 ASN A CA 1
ATOM 882 C C . ASN A 1 104 ? -7.532 2.501 31.388 1.00 62.72 104 ASN A C 1
ATOM 884 O O . ASN A 1 104 ? -8.386 3.238 31.891 1.00 62.72 104 ASN A O 1
ATOM 888 N N . THR A 1 105 ? -6.799 1.677 32.142 1.00 63.84 105 THR A N 1
ATOM 889 C CA . THR A 1 105 ? -6.694 1.813 33.594 1.00 63.84 105 THR A CA 1
ATOM 890 C C . THR A 1 105 ? -6.074 3.181 33.884 1.00 63.84 105 THR A C 1
ATOM 892 O O . THR A 1 105 ? -5.018 3.515 33.352 1.00 63.84 105 THR A O 1
ATOM 895 N N . LYS A 1 106 ? -6.729 4.008 34.713 1.00 64.19 106 LYS A N 1
ATOM 896 C CA . LYS A 1 106 ? -6.372 5.432 34.913 1.00 64.19 106 LYS A CA 1
ATOM 897 C C . LYS A 1 106 ? -4.875 5.690 35.167 1.00 64.19 106 LYS A C 1
ATOM 899 O O . LYS A 1 106 ? -4.399 6.761 34.820 1.00 64.19 106 LYS A O 1
ATOM 904 N N . GLN A 1 107 ? -4.143 4.744 35.760 1.00 69.00 107 GLN A N 1
ATOM 905 C CA 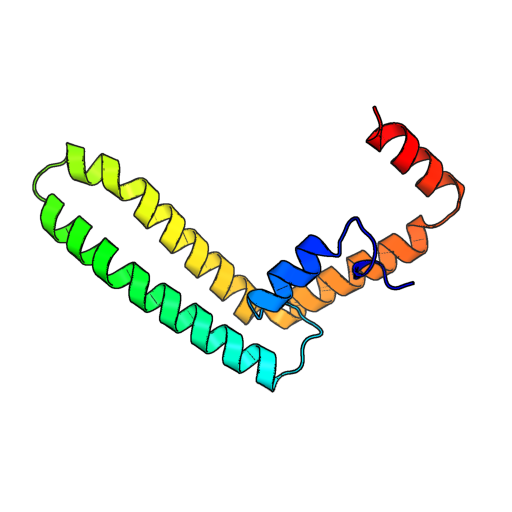. GLN A 1 107 ? -2.709 4.875 36.043 1.00 69.00 107 GLN A CA 1
ATOM 906 C C . GLN A 1 107 ? -1.812 4.761 34.801 1.00 69.00 107 GLN A C 1
ATOM 908 O O . GLN A 1 107 ? -0.912 5.580 34.641 1.00 69.00 107 GLN A O 1
ATOM 913 N N . GLU A 1 108 ? -2.052 3.796 33.913 1.00 71.69 108 GLU A N 1
ATOM 914 C CA . GLU A 1 108 ? -1.206 3.579 32.728 1.00 71.69 108 GLU A CA 1
ATOM 915 C C . GLU A 1 108 ? -1.341 4.728 31.727 1.00 71.69 108 GLU A C 1
ATOM 917 O O . GLU A 1 108 ? -0.349 5.190 31.167 1.00 71.69 108 GLU A O 1
ATOM 922 N N . ASN A 1 109 ? -2.553 5.269 31.584 1.00 70.19 109 ASN A N 1
ATOM 923 C CA . ASN A 1 109 ? -2.815 6.411 30.713 1.00 70.19 109 ASN A CA 1
ATOM 924 C C . ASN A 1 109 ? -2.090 7.690 31.199 1.00 70.19 109 ASN A C 1
ATOM 926 O O . ASN A 1 109 ? -1.511 8.424 30.401 1.00 70.19 109 ASN A O 1
ATOM 930 N N . ILE A 1 110 ? -2.024 7.921 32.521 1.00 72.38 110 ILE A N 1
ATOM 931 C CA . ILE A 1 110 ? -1.261 9.043 33.106 1.00 72.38 110 ILE A CA 1
ATOM 932 C C . ILE A 1 110 ? 0.239 8.898 32.818 1.00 72.38 110 ILE A C 1
ATOM 934 O O . ILE A 1 110 ? 0.900 9.884 32.497 1.00 72.38 110 ILE A O 1
ATOM 938 N N . ILE A 1 111 ? 0.782 7.682 32.923 1.00 78.38 111 ILE A N 1
ATOM 939 C CA . ILE A 1 111 ? 2.197 7.417 32.635 1.00 78.38 111 ILE A CA 1
ATOM 940 C C . ILE A 1 111 ? 2.483 7.655 31.147 1.00 78.38 111 ILE A C 1
ATOM 942 O O . ILE A 1 111 ? 3.414 8.387 30.822 1.00 78.38 111 ILE A O 1
ATOM 946 N N . LEU A 1 112 ? 1.660 7.108 30.249 1.00 77.56 112 LEU A N 1
ATOM 947 C CA . LEU A 1 112 ? 1.816 7.274 28.801 1.00 77.56 112 LEU A CA 1
ATOM 948 C C . LEU A 1 112 ? 1.773 8.746 28.376 1.00 77.56 112 LEU A C 1
ATOM 950 O O . LEU A 1 112 ? 2.642 9.179 27.624 1.00 77.56 112 LEU A O 1
ATOM 954 N N . HIS A 1 113 ? 0.821 9.529 28.890 1.00 73.50 113 HIS A N 1
ATOM 955 C CA . HIS A 1 113 ? 0.758 10.964 28.602 1.00 73.50 113 HIS A CA 1
ATOM 956 C C . HIS A 1 113 ? 1.970 11.724 29.139 1.00 73.50 113 HIS A C 1
ATOM 958 O O . HIS A 1 113 ? 2.549 12.527 28.413 1.00 73.50 113 HIS A O 1
ATOM 964 N N . LYS A 1 114 ? 2.396 11.434 30.376 1.00 81.00 114 LYS A N 1
ATOM 965 C CA . LYS A 1 114 ? 3.560 12.087 30.986 1.00 81.00 114 LYS A CA 1
ATOM 966 C C . LYS A 1 114 ? 4.827 11.907 30.145 1.00 81.00 114 LYS A C 1
ATOM 968 O O . LYS A 1 114 ? 5.583 12.857 29.995 1.00 81.00 114 LYS A O 1
ATOM 973 N N . TYR A 1 115 ? 5.053 10.710 29.603 1.00 77.94 115 TYR A N 1
ATOM 974 C CA . TYR A 1 115 ? 6.225 10.422 28.769 1.00 77.94 115 TYR A CA 1
ATOM 975 C C . TYR A 1 115 ? 6.059 10.822 27.295 1.00 77.94 115 TYR A C 1
ATOM 977 O O . TYR A 1 115 ? 7.061 10.949 26.607 1.00 77.94 115 TYR A O 1
ATOM 985 N N . ALA A 1 116 ? 4.835 11.023 26.798 1.00 77.12 116 ALA A N 1
ATOM 986 C CA . ALA A 1 116 ? 4.599 11.491 25.429 1.00 77.12 116 ALA A CA 1
ATOM 987 C C . ALA A 1 116 ? 4.813 13.007 25.254 1.00 77.12 116 ALA A C 1
ATOM 989 O O . ALA A 1 116 ? 5.024 13.463 24.133 1.00 77.12 116 ALA A O 1
ATOM 990 N N . GLU A 1 117 ? 4.732 13.781 26.340 1.00 68.44 117 GLU A N 1
ATOM 991 C CA . GLU A 1 117 ? 4.976 15.234 26.356 1.00 68.44 117 GLU A CA 1
ATOM 992 C C . GLU A 1 117 ? 6.430 15.615 26.700 1.00 68.44 117 GLU A C 1
ATOM 994 O O . GLU A 1 117 ? 6.749 16.804 26.726 1.00 68.44 117 GLU A O 1
ATOM 999 N N . THR A 1 118 ? 7.303 14.633 26.971 1.00 48.62 118 THR A N 1
ATOM 1000 C CA . THR A 1 118 ? 8.744 14.851 27.223 1.00 48.62 118 THR A CA 1
ATOM 1001 C C . THR A 1 118 ? 9.554 14.599 25.958 1.00 48.62 118 THR A C 1
ATOM 1003 O O . THR A 1 118 ? 10.494 15.383 25.702 1.00 48.62 118 THR A O 1
#

Organism: NCBI:txid51522

Radius of gyration: 20.04 Å; chains: 1; bounding box: 43×26×58 Å

Secondary structure (DSSP, 8-state):
--GGGSHHHHHHHHHHHHTT--TTS-HHHHHHHHHHHHHHHHHHHHHHHHHHHHHTT-HHHHHHHHHHHHHHHHHHHHHHHHHHTHHHHHHHHHHHHHHHHHHTSHHHHHHHHHHH--